Protein AF-A0A3C0N2W9-F1 (afdb_monomer_lite)

Foldseek 3Di:
DPDQPPCNVVVVCVVLVVQLCVLCVVQQVVCVVVVHSLVSQLVVLLSSLCSSCVVVVVVLVPDPDPVSNVVVVVVSVVVSVVSSVCRSVVSVVVVVVVVD

Sequence (100 aa):
VKGVKPGYIDGAIERLLPEVFAALEPMWSEGIQTGDPVGHLSQNRSRTADALLGITDARIEKTSNGIVRGAYNKLRSSAKSDVEEAVPGLAKIIDNYAKG

Structure (mmCIF, N/CA/C/O backbone):
data_AF-A0A3C0N2W9-F1
#
_entry.id   AF-A0A3C0N2W9-F1
#
loop_
_atom_site.group_PDB
_atom_site.id
_atom_site.type_symbol
_atom_site.label_atom_id
_atom_site.label_alt_id
_atom_site.label_comp_id
_atom_site.label_asym_id
_atom_site.label_entity_id
_atom_site.label_seq_id
_atom_site.pdbx_PDB_ins_code
_atom_site.Cartn_x
_atom_site.Cartn_y
_atom_site.Cartn_z
_atom_site.occupancy
_atom_site.B_iso_or_equiv
_atom_site.auth_seq_id
_atom_site.auth_comp_id
_atom_site.auth_asym_id
_atom_site.auth_atom_id
_atom_site.pdbx_PDB_model_num
ATOM 1 N N . VAL A 1 1 ? -6.082 -9.575 -21.054 1.00 51.50 1 VAL A N 1
ATOM 2 C CA . VAL A 1 1 ? -4.729 -9.946 -20.575 1.00 51.50 1 VAL A CA 1
ATOM 3 C C . VAL A 1 1 ? -4.186 -11.134 -21.376 1.00 51.50 1 VAL A C 1
ATOM 5 O O . VAL A 1 1 ? -4.449 -12.276 -21.038 1.00 51.50 1 VAL A O 1
ATOM 8 N N . LYS A 1 2 ? -3.510 -10.896 -22.508 1.00 44.38 2 LYS A N 1
ATOM 9 C CA . LYS A 1 2 ? -2.847 -11.955 -23.299 1.00 44.38 2 LYS A CA 1
ATOM 10 C C . LYS A 1 2 ? -1.335 -11.780 -23.132 1.00 44.38 2 LYS A C 1
ATOM 12 O O . LYS A 1 2 ? -0.854 -10.677 -23.356 1.00 44.38 2 LYS A O 1
ATOM 17 N N . GLY A 1 3 ? -0.613 -12.826 -22.719 1.00 59.88 3 GLY A N 1
ATOM 18 C CA . GLY A 1 3 ? 0.860 -12.821 -22.646 1.00 59.88 3 GLY A CA 1
ATOM 19 C C . GLY A 1 3 ? 1.490 -13.051 -21.266 1.00 59.88 3 GLY A C 1
ATOM 20 O O . GLY A 1 3 ? 2.709 -13.143 -21.178 1.00 59.88 3 GLY A O 1
ATOM 21 N N . VAL A 1 4 ? 0.702 -13.187 -20.195 1.00 63.56 4 VAL A N 1
ATOM 22 C CA . VAL A 1 4 ? 1.222 -13.578 -18.873 1.00 63.56 4 VAL A CA 1
ATOM 23 C C . VAL A 1 4 ? 1.261 -15.104 -18.792 1.00 63.56 4 VAL A C 1
ATOM 25 O O . VAL A 1 4 ? 0.262 -15.757 -19.097 1.00 63.56 4 VAL A O 1
ATOM 28 N N . LYS A 1 5 ? 2.412 -15.685 -18.424 1.00 69.94 5 LYS A N 1
ATOM 29 C CA . LYS A 1 5 ? 2.522 -17.140 -18.234 1.00 69.94 5 LYS A CA 1
ATOM 30 C C . LYS A 1 5 ? 1.534 -17.599 -17.148 1.00 69.94 5 LYS A C 1
ATOM 32 O O . LYS A 1 5 ? 1.426 -16.910 -16.130 1.00 69.94 5 LYS A O 1
ATOM 37 N N . PRO A 1 6 ? 0.863 -18.753 -17.317 1.00 73.31 6 PRO A N 1
ATOM 38 C CA . PRO A 1 6 ? 0.081 -19.358 -16.240 1.00 73.31 6 PRO A CA 1
ATOM 39 C C . PRO A 1 6 ? 0.922 -19.465 -14.957 1.00 73.31 6 PRO A C 1
ATOM 41 O O . PRO A 1 6 ? 2.094 -19.833 -15.029 1.00 73.31 6 PRO A O 1
ATOM 44 N N . GLY A 1 7 ? 0.356 -19.079 -13.810 1.00 76.56 7 GLY A N 1
ATOM 45 C CA . GLY A 1 7 ? 1.031 -19.094 -12.502 1.00 76.56 7 GLY A CA 1
ATOM 46 C C . GLY A 1 7 ? 2.011 -17.942 -12.233 1.00 76.56 7 GLY A C 1
ATOM 47 O O . GLY A 1 7 ? 2.530 -17.822 -11.126 1.00 76.56 7 GLY A O 1
ATOM 48 N N . TYR A 1 8 ? 2.273 -17.058 -13.204 1.00 79.50 8 TYR A N 1
ATOM 49 C CA . TYR A 1 8 ? 3.157 -15.907 -12.973 1.00 79.50 8 TYR A CA 1
ATOM 50 C C . TYR A 1 8 ? 2.557 -14.899 -11.987 1.00 79.50 8 TYR A C 1
ATOM 52 O O . TYR A 1 8 ? 3.285 -14.348 -11.167 1.00 79.50 8 TYR A O 1
ATOM 60 N N . ILE A 1 9 ? 1.244 -14.658 -12.073 1.00 80.38 9 ILE A N 1
ATOM 61 C CA . ILE A 1 9 ? 0.543 -13.729 -11.177 1.00 80.38 9 ILE A CA 1
ATOM 62 C C . ILE A 1 9 ? 0.558 -14.281 -9.752 1.00 80.38 9 ILE A C 1
ATOM 64 O O . ILE A 1 9 ? 0.989 -13.575 -8.849 1.00 80.38 9 ILE A O 1
ATOM 68 N N . ASP A 1 10 ? 0.191 -15.550 -9.575 1.00 83.12 10 ASP A N 1
ATOM 69 C CA . ASP A 1 10 ? 0.160 -16.207 -8.263 1.00 83.12 10 ASP A CA 1
ATOM 70 C C . ASP A 1 10 ? 1.544 -16.174 -7.603 1.00 83.12 10 ASP A C 1
ATOM 72 O O . ASP A 1 10 ? 1.697 -15.668 -6.494 1.00 83.12 10 ASP A O 1
ATOM 76 N N . GLY A 1 11 ? 2.591 -16.564 -8.339 1.00 85.69 11 GLY A N 1
ATOM 77 C CA . GLY A 1 11 ? 3.961 -16.505 -7.831 1.00 85.69 11 GLY A CA 1
ATOM 78 C C . GLY A 1 11 ? 4.480 -15.081 -7.589 1.00 85.69 11 GLY A C 1
ATOM 79 O O . GLY A 1 11 ? 5.396 -14.887 -6.791 1.00 85.69 11 GLY A O 1
ATOM 80 N N . ALA A 1 12 ? 3.940 -14.064 -8.266 1.00 85.31 12 ALA A N 1
ATOM 81 C CA . ALA A 1 12 ? 4.258 -12.669 -7.967 1.00 85.31 12 ALA A CA 1
ATOM 82 C C . ALA A 1 12 ? 3.564 -12.204 -6.679 1.00 85.31 12 ALA A C 1
ATOM 84 O O . ALA A 1 12 ? 4.205 -11.553 -5.857 1.00 85.31 12 ALA A O 1
ATOM 85 N N . ILE A 1 13 ? 2.295 -12.575 -6.485 1.00 85.56 13 ILE A N 1
ATOM 86 C CA . ILE A 1 13 ? 1.531 -12.285 -5.267 1.00 85.56 13 ILE A CA 1
ATOM 87 C C . ILE A 1 13 ? 2.216 -12.926 -4.058 1.00 85.56 13 ILE A C 1
ATOM 89 O O . ILE A 1 13 ? 2.517 -12.221 -3.101 1.00 85.56 13 ILE A O 1
ATOM 93 N N . GLU A 1 14 ? 2.556 -14.215 -4.123 1.00 87.56 14 GLU A N 1
ATOM 94 C CA . GLU A 1 14 ? 3.243 -14.932 -3.037 1.00 87.56 14 GLU A CA 1
ATOM 95 C C . GLU A 1 14 ? 4.553 -14.258 -2.610 1.00 87.56 14 GLU A C 1
ATOM 97 O O . GLU A 1 14 ? 4.867 -14.192 -1.424 1.00 87.56 14 GLU A O 1
ATOM 102 N N . ARG A 1 15 ? 5.313 -13.714 -3.567 1.00 88.00 15 ARG A N 1
ATOM 103 C CA . ARG A 1 15 ? 6.573 -13.012 -3.280 1.00 88.00 15 ARG A CA 1
ATOM 104 C C . ARG A 1 15 ? 6.363 -11.631 -2.674 1.00 88.00 15 ARG A C 1
ATOM 106 O O . ARG A 1 15 ? 7.200 -11.197 -1.894 1.00 88.00 15 ARG A O 1
ATOM 113 N N . LEU A 1 16 ? 5.301 -10.932 -3.069 1.00 89.6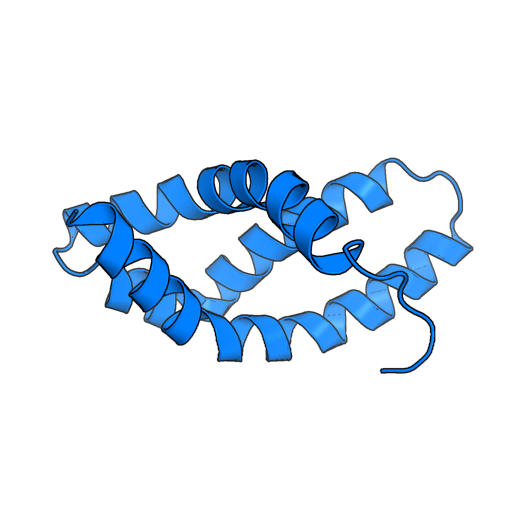2 16 LEU A N 1
ATOM 114 C CA . LEU A 1 16 ? 5.022 -9.570 -2.613 1.00 89.62 16 LEU A CA 1
ATOM 115 C C . LEU A 1 16 ? 4.275 -9.543 -1.279 1.00 89.62 16 LEU A C 1
ATOM 117 O O . LEU A 1 16 ? 4.449 -8.597 -0.519 1.00 89.62 16 LEU A O 1
ATOM 121 N N . LEU A 1 17 ? 3.472 -10.566 -0.980 1.00 90.38 17 LEU A N 1
ATOM 122 C CA . LEU A 1 17 ? 2.634 -10.630 0.219 1.00 90.38 17 LEU A CA 1
ATOM 123 C C . LEU A 1 17 ? 3.392 -10.346 1.531 1.00 90.38 17 LEU A C 1
ATOM 125 O O . LEU A 1 17 ? 2.904 -9.524 2.304 1.00 90.38 17 LEU A O 1
ATOM 129 N N . PRO A 1 18 ? 4.581 -10.929 1.796 1.00 92.56 18 PRO A N 1
ATOM 130 C CA . PRO A 1 18 ? 5.333 -10.618 3.012 1.00 92.56 18 PRO A CA 1
ATOM 131 C C . PRO A 1 18 ? 5.722 -9.137 3.120 1.00 92.56 18 PRO A C 1
ATOM 133 O O . PRO A 1 18 ? 5.599 -8.541 4.187 1.00 92.56 18 PRO A O 1
ATOM 136 N N . GLU A 1 19 ? 6.156 -8.528 2.013 1.00 93.88 19 GLU A N 1
ATOM 137 C CA . GLU A 1 19 ? 6.523 -7.106 1.964 1.00 93.88 19 GLU A CA 1
ATOM 138 C C . GLU A 1 19 ? 5.284 -6.210 2.115 1.00 93.88 19 GLU A C 1
ATOM 140 O O . GLU A 1 19 ? 5.342 -5.192 2.801 1.00 93.88 19 GLU A O 1
ATOM 145 N N . VAL A 1 20 ? 4.148 -6.618 1.539 1.00 92.94 20 VAL A N 1
ATOM 146 C CA . VAL A 1 20 ? 2.851 -5.944 1.695 1.00 92.94 20 VAL A CA 1
ATOM 147 C C . VAL A 1 20 ? 2.429 -5.922 3.159 1.00 92.94 20 VAL A C 1
ATOM 149 O O . VAL A 1 20 ? 2.111 -4.855 3.679 1.00 92.94 20 VAL A O 1
ATOM 152 N N . PHE A 1 21 ? 2.464 -7.062 3.850 1.00 93.50 21 PHE A N 1
ATOM 153 C CA . PHE A 1 21 ? 2.099 -7.105 5.265 1.00 93.50 21 PHE A CA 1
ATOM 154 C C . PHE A 1 21 ? 3.049 -6.281 6.130 1.00 93.50 21 PHE A C 1
ATOM 156 O O . PHE A 1 21 ? 2.580 -5.519 6.970 1.00 93.50 21 PHE A O 1
ATOM 163 N N . ALA A 1 22 ? 4.359 -6.359 5.886 1.00 94.81 22 ALA A N 1
ATOM 164 C CA . ALA A 1 22 ? 5.335 -5.548 6.607 1.00 94.81 22 ALA A CA 1
ATOM 165 C C . ALA A 1 22 ? 5.104 -4.037 6.409 1.00 94.81 22 ALA A C 1
ATOM 167 O O . ALA A 1 22 ? 5.226 -3.267 7.358 1.00 94.81 22 ALA A O 1
ATOM 168 N N . ALA A 1 23 ? 4.738 -3.608 5.198 1.00 95.56 23 ALA A N 1
ATOM 169 C CA . ALA A 1 23 ? 4.444 -2.205 4.908 1.00 95.56 23 ALA A CA 1
ATOM 170 C C . ALA A 1 23 ? 3.140 -1.718 5.566 1.00 95.56 23 ALA A C 1
ATOM 172 O O . ALA A 1 23 ? 3.035 -0.549 5.938 1.00 95.56 23 ALA A O 1
ATOM 173 N N . LEU A 1 24 ? 2.144 -2.599 5.700 1.00 95.81 24 LEU A N 1
ATOM 174 C CA . LEU A 1 24 ? 0.839 -2.266 6.274 1.00 95.81 24 LEU A CA 1
ATOM 175 C C . LEU A 1 24 ? 0.783 -2.379 7.799 1.00 95.81 24 LEU A C 1
ATOM 177 O O . LEU A 1 24 ? -0.056 -1.711 8.402 1.00 95.81 24 LEU A O 1
ATOM 181 N N . GLU A 1 25 ? 1.649 -3.186 8.415 1.00 94.69 25 GLU A N 1
ATOM 182 C CA . GLU A 1 25 ? 1.631 -3.485 9.853 1.00 94.69 25 GLU A CA 1
ATOM 183 C C . GLU A 1 25 ? 1.537 -2.230 10.738 1.00 94.69 25 GLU A C 1
ATOM 185 O O . GLU A 1 25 ? 0.624 -2.191 11.564 1.00 94.69 25 GLU A O 1
ATOM 190 N N . PRO A 1 26 ? 2.322 -1.152 10.527 1.00 96.00 26 PRO A N 1
ATOM 191 C CA . PRO A 1 26 ? 2.228 0.029 11.384 1.00 96.00 26 PRO A CA 1
ATOM 192 C C . PRO A 1 26 ? 0.844 0.685 11.334 1.00 96.00 26 PRO A C 1
ATOM 194 O O . PRO A 1 26 ? 0.279 1.051 12.362 1.00 96.00 26 PRO A O 1
ATOM 197 N N . MET A 1 27 ? 0.262 0.798 10.136 1.00 96.44 27 MET A N 1
ATOM 198 C CA . MET A 1 27 ? -1.067 1.387 9.958 1.00 96.44 27 MET A CA 1
ATOM 199 C C . MET A 1 27 ? -2.167 0.463 10.483 1.00 96.44 27 MET A C 1
ATOM 201 O O . MET A 1 27 ? -3.159 0.931 11.034 1.00 96.44 27 MET A O 1
ATOM 205 N N . TRP A 1 28 ? -2.002 -0.849 10.325 1.00 95.56 28 TRP A N 1
ATOM 206 C CA . TRP A 1 28 ? -2.924 -1.824 10.890 1.00 95.56 28 TRP A CA 1
ATOM 207 C C . TRP A 1 28 ? -2.935 -1.741 12.419 1.00 95.56 28 TRP A C 1
ATOM 209 O O . TRP A 1 28 ? -4.002 -1.648 13.018 1.00 95.56 28 TRP A O 1
ATOM 219 N N . SER A 1 29 ? -1.758 -1.672 13.042 1.00 95.62 29 SER A N 1
ATOM 220 C CA . SER A 1 29 ? -1.584 -1.531 14.489 1.00 95.62 29 SER A CA 1
ATOM 221 C C . SER A 1 29 ? -2.170 -0.223 15.036 1.00 95.62 29 SER A C 1
ATOM 223 O O . SER A 1 29 ? -2.864 -0.250 16.053 1.00 95.62 29 SER A O 1
ATOM 225 N N . GLU A 1 30 ? -1.985 0.910 14.347 1.00 96.12 30 GLU A N 1
ATOM 226 C CA . GLU A 1 30 ? -2.683 2.174 14.662 1.00 96.12 30 GLU A CA 1
ATOM 227 C C . GLU A 1 30 ? -4.215 1.995 14.636 1.00 96.12 30 GLU A C 1
ATOM 229 O O . GLU A 1 30 ? -4.942 2.452 15.521 1.00 96.12 30 GLU A O 1
ATOM 234 N N . GLY A 1 31 ? -4.716 1.283 13.631 1.00 95.06 31 GLY A N 1
ATOM 235 C CA . GLY A 1 31 ? -6.132 0.989 13.479 1.00 95.06 31 GLY A CA 1
ATOM 236 C C . GLY A 1 31 ? -6.695 0.052 14.556 1.00 95.06 31 GLY A C 1
ATOM 237 O O . GLY A 1 31 ? -7.806 0.253 15.040 1.00 95.06 31 GLY A O 1
ATOM 238 N N . ILE A 1 32 ? -5.910 -0.926 15.012 1.00 94.88 32 ILE A N 1
ATOM 239 C CA . ILE A 1 32 ? -6.264 -1.775 16.159 1.00 94.88 32 ILE A CA 1
ATOM 240 C C . ILE A 1 32 ? -6.367 -0.945 17.443 1.00 94.88 32 ILE A C 1
ATOM 242 O O . ILE A 1 32 ? -7.316 -1.122 18.204 1.00 94.88 32 ILE A O 1
ATOM 246 N N . GLN A 1 33 ? -5.441 -0.008 17.675 1.00 95.00 33 GLN A N 1
ATOM 247 C CA . GLN A 1 33 ? -5.465 0.871 18.855 1.00 95.00 33 GLN A CA 1
ATOM 248 C C . GLN A 1 33 ? -6.704 1.775 18.894 1.00 95.00 33 GLN A C 1
ATOM 250 O O . GLN A 1 33 ? -7.194 2.106 19.972 1.00 95.00 33 GLN A O 1
ATOM 255 N N . THR A 1 34 ? -7.217 2.162 17.726 1.00 91.88 34 THR A N 1
ATOM 256 C CA . THR A 1 34 ? -8.443 2.965 17.587 1.00 91.88 34 THR A CA 1
ATOM 257 C C . THR A 1 34 ? -9.719 2.118 17.511 1.00 91.88 34 THR A C 1
ATOM 259 O O . THR A 1 34 ? -10.818 2.665 17.573 1.00 91.88 34 THR A O 1
ATOM 262 N N . GLY A 1 35 ? -9.589 0.790 17.436 1.00 94.19 35 GLY A N 1
ATOM 263 C CA . GLY A 1 35 ? -10.697 -0.166 17.412 1.00 94.19 35 GLY A CA 1
ATOM 264 C C . GLY A 1 35 ? -11.319 -0.414 16.033 1.00 94.19 35 GLY A C 1
ATOM 265 O O . GLY A 1 35 ? -12.276 -1.181 15.945 1.00 94.19 35 GLY A O 1
ATOM 266 N N . ASP A 1 36 ? -10.790 0.188 14.965 1.00 95.38 36 ASP A N 1
ATOM 267 C CA . ASP A 1 36 ? -11.276 0.002 13.592 1.00 95.38 36 ASP A CA 1
ATOM 268 C C . ASP A 1 36 ? -10.113 -0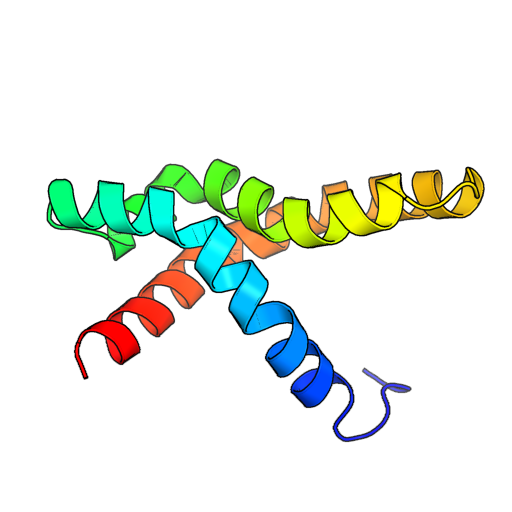.048 12.580 1.00 95.38 36 ASP A C 1
ATOM 270 O O . ASP A 1 36 ? -9.845 0.925 11.866 1.00 95.38 36 ASP A O 1
ATOM 274 N N . PRO A 1 37 ? -9.397 -1.183 12.478 1.00 94.94 37 PRO A N 1
ATOM 275 C CA . PRO A 1 37 ? -8.273 -1.320 11.552 1.00 94.94 37 PRO A CA 1
ATOM 276 C C . PRO A 1 37 ? -8.668 -1.208 10.076 1.00 94.94 37 PRO A C 1
ATOM 278 O O . PRO A 1 37 ? -7.918 -0.654 9.267 1.00 94.94 37 PRO A O 1
ATOM 281 N N . VAL A 1 38 ? -9.869 -1.669 9.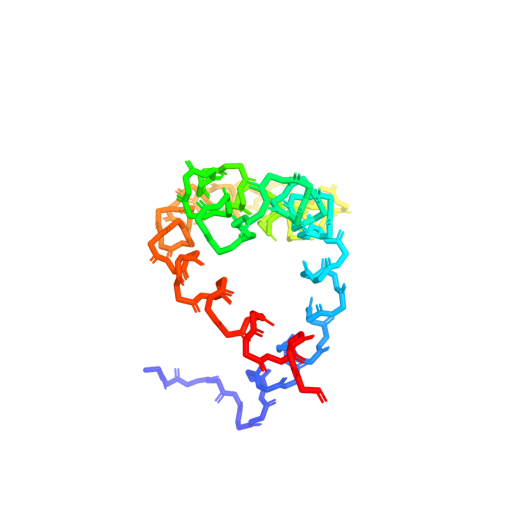721 1.00 96.31 38 VAL A N 1
ATOM 282 C CA . VAL A 1 38 ? -10.386 -1.594 8.350 1.00 96.31 38 VAL A CA 1
ATOM 283 C C . VAL A 1 38 ? -10.696 -0.150 7.967 1.00 96.31 38 VAL A C 1
ATOM 285 O O . VAL A 1 38 ? -10.293 0.312 6.890 1.00 96.31 38 VAL A O 1
ATOM 288 N N . GLY A 1 39 ? -11.397 0.571 8.844 1.00 96.62 39 GLY A N 1
ATOM 289 C CA . GLY A 1 39 ? -11.682 1.987 8.670 1.00 96.62 39 GLY A CA 1
ATOM 290 C C . GLY A 1 39 ? -10.409 2.819 8.648 1.00 96.62 39 GLY A C 1
ATOM 291 O O . GLY A 1 39 ? -10.280 3.673 7.773 1.00 96.62 39 GLY A O 1
ATOM 292 N N . HIS A 1 40 ? -9.430 2.519 9.506 1.00 97.06 40 HIS A N 1
ATOM 293 C CA . HIS A 1 40 ? -8.167 3.256 9.555 1.00 97.06 40 HIS A CA 1
ATOM 294 C C . HIS A 1 40 ? -7.385 3.163 8.243 1.00 97.06 40 HIS A C 1
ATOM 296 O O . HIS A 1 40 ? -6.988 4.196 7.701 1.00 97.06 40 HIS A O 1
ATOM 302 N N . LEU A 1 41 ? -7.220 1.964 7.668 1.00 96.31 41 LEU A N 1
ATOM 303 C CA .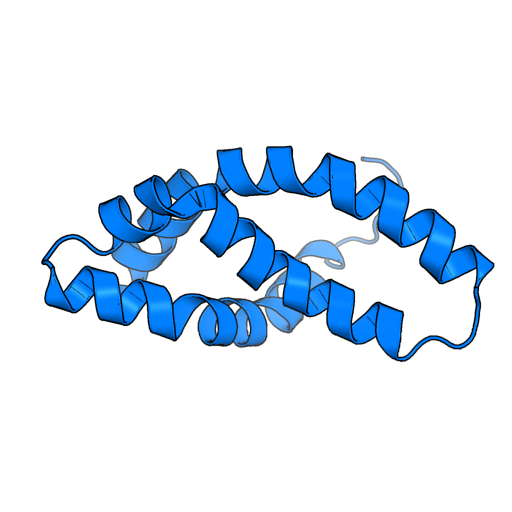 LEU A 1 41 ? -6.585 1.827 6.349 1.00 96.31 41 LEU A CA 1
ATOM 304 C C . LEU A 1 41 ? -7.377 2.558 5.256 1.00 96.31 41 LEU A C 1
ATOM 306 O O . LEU A 1 41 ? -6.798 3.256 4.428 1.00 96.31 41 LEU A O 1
ATOM 310 N N . SER A 1 42 ? -8.706 2.451 5.275 1.00 95.56 42 SER A N 1
ATOM 311 C CA . SER A 1 42 ? -9.571 3.071 4.261 1.00 95.56 42 SER A CA 1
ATOM 312 C C . SER A 1 42 ? -9.551 4.605 4.319 1.00 95.56 42 SER A C 1
ATOM 314 O O . SER A 1 42 ? -9.511 5.275 3.284 1.00 95.56 42 SER A O 1
ATOM 316 N N . GLN A 1 43 ? -9.552 5.178 5.524 1.00 96.88 43 GLN A N 1
ATOM 317 C CA . GLN A 1 43 ? -9.454 6.622 5.752 1.00 96.88 43 GLN A CA 1
ATOM 318 C C . GLN A 1 43 ? -8.075 7.156 5.353 1.00 96.88 43 GLN A C 1
ATOM 320 O O . GLN A 1 43 ? -7.968 8.253 4.809 1.00 96.88 43 GLN A O 1
ATOM 325 N N . ASN A 1 44 ? -7.032 6.347 5.541 1.00 97.00 44 ASN A N 1
ATOM 326 C CA . ASN A 1 44 ? -5.655 6.679 5.195 1.00 97.00 44 ASN A CA 1
ATOM 327 C C . ASN A 1 44 ? -5.224 6.122 3.825 1.00 97.00 44 ASN A C 1
ATOM 329 O O . ASN A 1 44 ? -4.027 5.947 3.592 1.00 97.00 44 ASN A O 1
ATOM 333 N N . ARG A 1 45 ? -6.164 5.892 2.891 1.00 96.19 45 ARG A N 1
ATOM 334 C CA . ARG A 1 45 ? -5.910 5.202 1.608 1.00 96.19 45 ARG A CA 1
ATOM 335 C C . ARG A 1 45 ? -4.712 5.724 0.811 1.00 96.19 45 ARG A C 1
ATOM 337 O O . ARG A 1 45 ? -3.979 4.912 0.263 1.00 96.19 45 ARG A O 1
ATOM 344 N N . SER A 1 46 ? -4.458 7.038 0.791 1.00 96.00 46 SER A N 1
ATOM 345 C CA . SER A 1 46 ? -3.275 7.593 0.109 1.00 96.00 46 SER A CA 1
ATOM 346 C C . SER A 1 46 ? -1.980 7.135 0.778 1.00 96.00 46 SER A C 1
ATOM 348 O O . SER A 1 46 ? -1.059 6.707 0.089 1.00 96.00 46 SER A O 1
ATOM 350 N N . ARG A 1 47 ? -1.900 7.193 2.116 1.00 96.75 47 ARG A N 1
ATOM 351 C CA . ARG A 1 47 ? -0.735 6.711 2.878 1.00 96.75 47 ARG A CA 1
ATOM 352 C C . ARG A 1 47 ? -0.570 5.203 2.701 1.00 96.75 47 ARG A C 1
ATOM 354 O O . ARG A 1 47 ? 0.548 4.735 2.514 1.00 96.75 47 ARG A O 1
ATOM 361 N N . THR A 1 48 ? -1.673 4.458 2.699 1.00 96.56 48 THR A N 1
ATOM 362 C CA . THR A 1 48 ? -1.670 3.016 2.432 1.00 96.56 48 THR A CA 1
ATOM 363 C C . THR A 1 48 ? -1.146 2.707 1.030 1.00 96.56 48 THR A C 1
ATOM 365 O O . THR A 1 48 ? -0.271 1.859 0.879 1.00 96.56 48 THR A O 1
ATOM 368 N N . ALA A 1 49 ? -1.621 3.416 0.004 1.00 96.06 49 ALA A N 1
ATOM 369 C CA . ALA A 1 49 ? -1.167 3.235 -1.371 1.00 96.06 49 ALA A CA 1
ATOM 370 C C . ALA A 1 49 ? 0.321 3.570 -1.531 1.00 96.06 49 ALA A C 1
ATOM 372 O O . ALA A 1 49 ? 1.047 2.830 -2.194 1.00 96.06 49 ALA A O 1
ATOM 373 N N . ASP A 1 50 ? 0.793 4.641 -0.890 1.00 95.38 50 ASP A N 1
ATOM 374 C CA . ASP A 1 50 ? 2.211 5.001 -0.900 1.00 95.38 50 ASP A CA 1
ATOM 375 C C . ASP A 1 50 ? 3.080 3.952 -0.193 1.00 95.38 50 ASP A C 1
ATOM 377 O O . ASP A 1 50 ? 4.143 3.616 -0.708 1.00 95.38 50 ASP A O 1
ATOM 381 N N . ALA A 1 51 ? 2.618 3.373 0.921 1.00 95.75 51 ALA A N 1
ATOM 382 C CA . ALA A 1 51 ? 3.322 2.284 1.599 1.00 95.75 51 ALA A CA 1
ATOM 383 C C . ALA A 1 51 ? 3.439 1.030 0.712 1.00 95.75 51 ALA A C 1
ATOM 385 O O . ALA A 1 51 ? 4.523 0.462 0.580 1.00 95.75 51 ALA A O 1
ATOM 386 N N . LEU A 1 52 ? 2.346 0.630 0.053 1.00 94.31 52 LEU A N 1
ATOM 387 C CA . LEU A 1 52 ? 2.322 -0.537 -0.837 1.00 94.31 52 LEU A CA 1
ATOM 388 C C . LEU A 1 52 ? 3.212 -0.347 -2.062 1.00 94.31 52 LEU A C 1
ATOM 390 O O . LEU A 1 52 ? 3.981 -1.230 -2.436 1.00 94.31 52 LEU A O 1
ATOM 394 N N . LEU A 1 53 ? 3.117 0.811 -2.701 1.00 93.88 53 LEU A N 1
ATOM 395 C CA . LEU A 1 53 ? 3.888 1.083 -3.902 1.00 93.88 53 LEU A CA 1
ATOM 396 C C . LEU A 1 53 ? 5.356 1.423 -3.586 1.00 93.88 53 LEU A C 1
ATOM 398 O O . LEU A 1 53 ? 6.227 1.213 -4.433 1.00 93.88 53 LEU A O 1
ATOM 402 N N . GLY A 1 54 ? 5.653 1.828 -2.347 1.00 93.62 54 GLY A N 1
ATOM 403 C CA . GLY A 1 54 ? 7.009 1.966 -1.815 1.00 93.62 54 GLY A CA 1
ATOM 404 C C . GLY A 1 54 ? 7.845 0.684 -1.939 1.00 93.62 54 GLY A C 1
ATOM 405 O O . GLY A 1 54 ? 9.054 0.745 -2.164 1.00 93.62 54 GLY A O 1
ATOM 406 N N . ILE A 1 55 ? 7.194 -0.485 -1.894 1.00 91.81 55 ILE A N 1
ATOM 407 C CA . ILE A 1 55 ? 7.822 -1.803 -2.093 1.00 91.81 55 ILE A CA 1
ATOM 408 C C . ILE A 1 55 ? 8.466 -1.895 -3.483 1.00 91.81 55 ILE A C 1
ATOM 410 O O . ILE A 1 55 ? 9.600 -2.360 -3.642 1.00 91.81 55 ILE A O 1
ATOM 414 N N . THR A 1 56 ? 7.751 -1.444 -4.515 1.00 88.81 56 THR A N 1
ATOM 415 C CA . THR A 1 56 ? 8.267 -1.418 -5.886 1.00 88.81 56 THR A CA 1
ATOM 416 C C . THR A 1 56 ? 9.185 -0.224 -6.131 1.00 88.81 56 THR A C 1
ATOM 418 O O . THR A 1 56 ? 10.170 -0.375 -6.860 1.00 88.81 56 THR A O 1
ATOM 421 N N . ASP A 1 57 ? 8.941 0.913 -5.471 1.00 90.56 57 ASP A N 1
ATOM 422 C CA . ASP A 1 57 ? 9.791 2.107 -5.557 1.00 90.56 57 ASP A CA 1
ATOM 423 C C . ASP A 1 57 ? 11.236 1.763 -5.134 1.00 90.56 57 ASP A C 1
ATOM 425 O O . ASP A 1 57 ? 12.178 1.985 -5.900 1.00 90.56 57 ASP A O 1
ATOM 429 N N . ALA A 1 58 ? 11.409 1.064 -4.005 1.00 89.56 58 ALA A N 1
ATOM 430 C CA . ALA A 1 58 ? 12.715 0.635 -3.490 1.00 89.56 58 ALA A CA 1
ATOM 431 C C . ALA A 1 58 ? 13.505 -0.280 -4.452 1.00 89.56 58 ALA A C 1
ATOM 433 O O . ALA A 1 58 ? 14.739 -0.349 -4.411 1.00 89.56 58 ALA A O 1
ATOM 434 N N . ARG A 1 59 ? 12.817 -1.010 -5.339 1.00 87.62 59 ARG A N 1
ATOM 435 C CA . ARG A 1 59 ? 13.452 -1.862 -6.362 1.00 87.62 59 ARG A CA 1
ATOM 436 C C . ARG A 1 59 ? 13.961 -1.029 -7.536 1.00 87.62 59 ARG A C 1
ATOM 438 O O . ARG A 1 59 ? 15.031 -1.306 -8.078 1.00 87.62 59 ARG A O 1
ATOM 445 N N . ILE A 1 60 ? 13.212 0.001 -7.914 1.00 89.94 60 ILE A N 1
ATOM 446 C CA . ILE A 1 60 ? 13.561 0.901 -9.016 1.00 89.94 60 ILE A CA 1
ATOM 447 C C . ILE A 1 60 ? 14.673 1.870 -8.612 1.00 89.94 60 ILE A C 1
ATOM 449 O O . ILE A 1 60 ? 15.535 2.180 -9.435 1.00 89.94 60 ILE A O 1
ATOM 453 N N . GLU A 1 61 ? 14.731 2.286 -7.349 1.00 88.06 61 GLU A N 1
ATOM 454 C CA . GLU A 1 61 ? 15.838 3.101 -6.832 1.00 88.06 61 GLU A CA 1
ATOM 455 C C . GLU A 1 61 ? 17.199 2.409 -6.986 1.00 88.06 61 GLU A C 1
ATOM 457 O O . GLU A 1 61 ? 18.185 3.052 -7.347 1.00 88.06 61 GLU A O 1
ATOM 462 N N . LYS A 1 62 ? 17.241 1.081 -6.828 1.00 88.50 62 LYS A N 1
ATOM 463 C CA . LYS A 1 62 ? 18.453 0.263 -7.014 1.00 88.50 62 LYS A CA 1
ATOM 464 C C . LYS A 1 62 ? 18.880 0.115 -8.480 1.00 88.50 62 LYS A C 1
ATOM 466 O O . LYS A 1 62 ? 19.970 -0.382 -8.755 1.00 88.50 62 LYS A O 1
ATOM 471 N N . THR A 1 63 ? 18.047 0.527 -9.435 1.00 87.50 63 THR A N 1
ATOM 472 C CA . THR A 1 63 ? 18.352 0.444 -10.868 1.00 87.50 63 THR A CA 1
ATOM 473 C C . THR A 1 63 ? 19.162 1.657 -11.315 1.00 87.50 63 THR A C 1
ATOM 475 O O . THR A 1 63 ? 18.727 2.789 -11.134 1.00 87.50 63 THR A O 1
ATOM 478 N N . SER A 1 64 ? 20.306 1.450 -11.972 1.00 88.94 64 SER A N 1
ATOM 479 C CA . SER A 1 64 ? 21.135 2.528 -12.544 1.00 88.94 64 SER A CA 1
ATOM 480 C C . SER A 1 64 ? 20.628 3.055 -13.898 1.00 88.94 64 SER A C 1
ATOM 482 O O . SER A 1 64 ? 21.077 4.100 -14.367 1.00 88.94 64 SER A O 1
ATOM 484 N N . ASN A 1 65 ? 19.666 2.373 -14.526 1.00 93.00 65 ASN A N 1
ATOM 485 C CA . ASN A 1 65 ? 19.096 2.754 -15.817 1.00 93.00 65 ASN A CA 1
ATOM 486 C C . ASN A 1 65 ? 18.035 3.866 -15.676 1.00 93.00 65 ASN A C 1
ATOM 488 O O . ASN A 1 65 ? 16.894 3.624 -15.273 1.00 93.00 65 ASN A O 1
ATOM 492 N N . GLY A 1 66 ? 18.404 5.090 -16.068 1.00 89.75 66 GLY A N 1
ATOM 493 C CA . GLY A 1 66 ? 17.532 6.267 -15.997 1.00 89.75 66 GLY A CA 1
ATOM 494 C C . GLY A 1 66 ? 16.270 6.192 -16.866 1.00 89.75 66 GLY A C 1
ATOM 495 O O . GLY A 1 66 ? 15.242 6.745 -16.480 1.00 89.75 66 GLY A O 1
ATOM 496 N N . ILE A 1 67 ? 16.303 5.468 -17.992 1.00 91.69 67 ILE A N 1
ATOM 497 C CA . ILE A 1 67 ? 15.128 5.282 -18.862 1.00 91.69 67 ILE A CA 1
ATOM 498 C C . ILE A 1 67 ? 14.091 4.407 -18.155 1.00 91.69 67 ILE A C 1
ATOM 500 O O . ILE A 1 67 ? 12.912 4.756 -18.113 1.00 91.69 67 ILE A O 1
ATOM 504 N N . VAL A 1 68 ? 14.539 3.305 -17.545 1.00 89.69 68 VAL A N 1
ATOM 505 C CA . VAL A 1 68 ? 13.673 2.397 -16.774 1.00 89.69 68 VAL A CA 1
ATOM 506 C C . VAL A 1 68 ? 13.040 3.135 -15.598 1.00 89.69 68 VAL A C 1
ATOM 508 O O . VAL A 1 68 ? 11.829 3.050 -15.404 1.00 89.69 68 VAL A O 1
ATOM 511 N N . ARG A 1 69 ? 13.828 3.932 -14.868 1.00 91.12 69 ARG A N 1
ATOM 512 C CA . ARG A 1 69 ? 13.324 4.761 -13.765 1.00 91.12 69 ARG A CA 1
ATOM 513 C C . ARG A 1 69 ? 12.275 5.774 -14.235 1.00 91.12 69 ARG A C 1
ATOM 515 O O . ARG A 1 69 ? 11.216 5.890 -13.627 1.00 91.1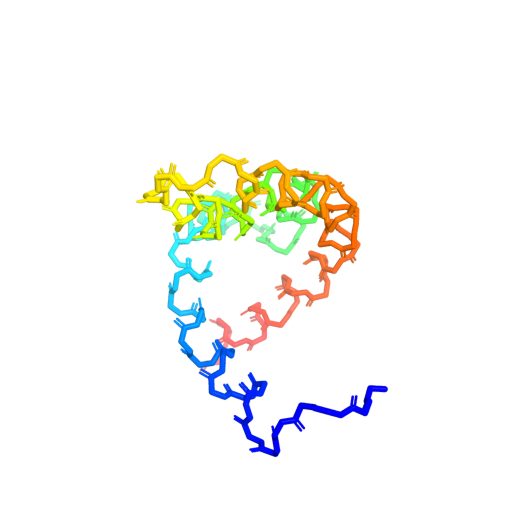2 69 ARG A O 1
ATOM 522 N N . GLY A 1 70 ? 12.539 6.486 -15.332 1.00 89.00 70 GLY A N 1
ATOM 523 C CA . GLY A 1 70 ? 11.611 7.480 -15.878 1.00 89.00 70 GLY A CA 1
ATOM 524 C C . GLY A 1 70 ? 10.294 6.873 -16.370 1.00 89.00 70 GLY A C 1
ATOM 525 O O . GLY A 1 70 ? 9.227 7.436 -16.122 1.00 89.00 70 GLY A O 1
ATOM 526 N N . ALA A 1 71 ? 10.354 5.715 -17.033 1.00 90.69 71 ALA A N 1
ATOM 527 C CA . ALA A 1 71 ? 9.166 4.977 -17.456 1.00 90.69 71 ALA A CA 1
ATOM 528 C C . ALA A 1 71 ? 8.350 4.482 -16.251 1.00 90.69 71 ALA A C 1
ATOM 530 O O . ALA A 1 71 ? 7.132 4.663 -16.224 1.00 90.69 71 ALA A O 1
ATOM 531 N N . TYR A 1 72 ? 9.020 3.932 -15.233 1.00 90.69 72 TYR A N 1
ATOM 532 C CA . TYR A 1 72 ? 8.378 3.495 -13.996 1.00 90.69 72 TYR A CA 1
ATOM 533 C C . TYR A 1 72 ? 7.659 4.641 -13.279 1.00 90.69 72 TYR A C 1
ATOM 535 O O . TYR A 1 72 ? 6.482 4.501 -12.977 1.00 90.69 72 TYR A O 1
ATOM 543 N N . ASN A 1 73 ? 8.309 5.792 -13.073 1.00 88.69 73 ASN A N 1
ATOM 544 C CA . ASN A 1 73 ? 7.714 6.916 -12.337 1.00 88.69 73 ASN A CA 1
ATOM 545 C C . ASN A 1 73 ? 6.394 7.402 -12.959 1.00 88.69 73 ASN A C 1
ATOM 547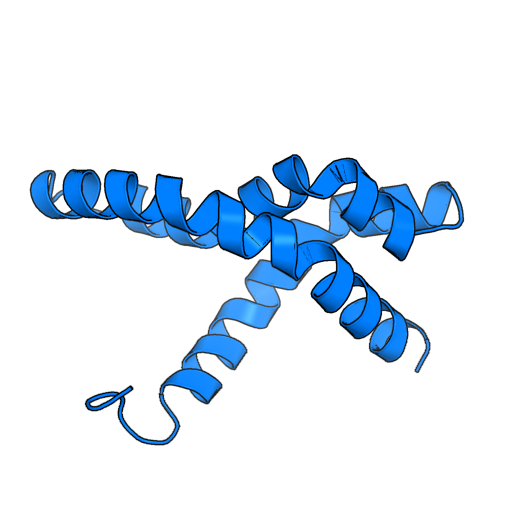 O O . ASN A 1 73 ? 5.457 7.753 -12.243 1.00 88.69 73 ASN A O 1
ATOM 551 N N . LYS A 1 74 ? 6.291 7.380 -14.295 1.00 88.56 74 LYS A N 1
ATOM 552 C CA . LYS A 1 74 ? 5.046 7.717 -15.000 1.00 88.56 74 LYS A CA 1
ATOM 553 C C . LYS A 1 74 ? 3.936 6.701 -14.715 1.00 88.56 74 LYS A C 1
ATOM 555 O O . LYS A 1 74 ? 2.827 7.104 -14.381 1.00 88.56 74 LYS A O 1
ATOM 560 N N . LEU A 1 75 ? 4.242 5.404 -14.802 1.00 89.62 75 LEU A N 1
ATOM 561 C CA . LEU A 1 75 ? 3.290 4.319 -14.512 1.00 89.62 75 LEU A CA 1
ATOM 562 C C . LEU A 1 75 ? 2.888 4.276 -13.030 1.00 89.62 75 LEU A C 1
ATOM 564 O O . LEU A 1 75 ? 1.736 4.026 -12.689 1.00 89.62 75 LEU A O 1
ATOM 568 N N . ARG A 1 76 ? 3.837 4.553 -12.138 1.00 89.69 76 ARG A N 1
ATOM 569 C CA . ARG A 1 76 ? 3.656 4.604 -10.687 1.00 89.69 76 ARG A CA 1
ATOM 570 C C . ARG A 1 76 ? 2.658 5.681 -10.270 1.00 89.69 76 ARG A C 1
ATOM 572 O O . ARG A 1 76 ? 1.863 5.453 -9.359 1.00 89.69 76 ARG A O 1
ATOM 579 N N . SER A 1 77 ? 2.684 6.836 -10.937 1.00 87.06 77 SER A N 1
ATOM 580 C CA . SER A 1 77 ? 1.732 7.913 -10.665 1.00 87.06 77 SER A CA 1
ATOM 581 C C . SER A 1 77 ? 0.303 7.525 -11.040 1.00 87.06 77 SER A C 1
ATOM 583 O O . SER A 1 77 ? -0.610 7.867 -10.296 1.00 87.06 77 SER A O 1
ATOM 585 N N . SER A 1 78 ? 0.094 6.820 -12.157 1.00 88.75 78 SER A N 1
ATOM 586 C CA . SER A 1 78 ? -1.247 6.356 -12.535 1.00 88.75 78 SER A CA 1
ATOM 587 C C . SER A 1 78 ? -1.727 5.214 -11.638 1.00 88.75 78 SER A C 1
ATOM 589 O O . SER A 1 78 ? -2.873 5.223 -11.208 1.00 88.75 78 SER A O 1
ATOM 591 N N . ALA A 1 79 ? -0.833 4.289 -11.275 1.00 91.06 79 ALA A N 1
ATOM 592 C CA . ALA A 1 79 ? -1.165 3.140 -10.432 1.00 91.06 79 ALA A CA 1
ATOM 593 C C . ALA A 1 79 ? -1.592 3.524 -9.005 1.00 91.06 79 ALA A C 1
ATOM 595 O O . ALA A 1 79 ? -2.281 2.752 -8.346 1.00 91.06 79 ALA A O 1
ATOM 596 N N . LYS A 1 80 ? -1.195 4.707 -8.511 1.00 93.94 80 LYS A N 1
ATOM 597 C CA . LYS A 1 80 ? -1.581 5.167 -7.171 1.00 93.94 80 LYS A CA 1
ATOM 598 C C . LYS A 1 80 ? -3.100 5.245 -7.004 1.00 93.94 80 LYS A C 1
ATOM 600 O O . LYS A 1 80 ? -3.600 4.746 -6.004 1.00 93.94 80 LYS A O 1
ATOM 605 N N . SER A 1 81 ? -3.810 5.814 -7.981 1.00 93.88 81 SER A N 1
ATOM 606 C CA . SER A 1 81 ? -5.275 5.925 -7.930 1.00 93.88 81 SER A CA 1
ATOM 607 C C . SER A 1 81 ? -5.928 4.545 -7.851 1.00 93.88 81 SER A C 1
ATOM 609 O O . SER A 1 81 ? -6.757 4.305 -6.979 1.00 93.88 81 SER A O 1
ATOM 611 N N . ASP A 1 82 ? -5.478 3.612 -8.694 1.00 93.75 82 ASP A N 1
ATOM 612 C CA . ASP A 1 82 ? -5.995 2.239 -8.719 1.00 93.75 82 ASP A CA 1
ATOM 613 C C . ASP A 1 82 ? -5.778 1.528 -7.373 1.00 93.75 82 ASP A C 1
ATOM 615 O O . ASP A 1 82 ? -6.645 0.803 -6.881 1.00 93.75 82 ASP A O 1
ATOM 619 N N . VAL A 1 83 ? -4.617 1.745 -6.746 1.00 94.75 83 VAL A N 1
ATOM 620 C CA . VAL A 1 83 ? -4.308 1.157 -5.438 1.00 94.75 83 VAL A CA 1
ATOM 621 C C . VAL A 1 83 ? -5.168 1.783 -4.346 1.00 94.75 83 VAL A C 1
ATOM 623 O O . VAL A 1 83 ? -5.718 1.043 -3.536 1.00 94.75 83 VAL A O 1
ATOM 626 N N . GLU A 1 84 ? -5.337 3.108 -4.331 1.00 96.56 84 GLU A N 1
ATOM 627 C CA . GLU A 1 84 ? -6.206 3.795 -3.366 1.00 96.56 84 GLU A CA 1
ATOM 628 C C . GLU A 1 84 ? -7.647 3.274 -3.404 1.00 96.56 84 GLU A C 1
ATOM 630 O O . GLU A 1 84 ? -8.254 3.076 -2.349 1.00 96.56 84 GLU A O 1
ATOM 635 N N . GLU A 1 85 ? -8.180 3.013 -4.598 1.00 96.62 85 GLU A N 1
ATOM 636 C CA . GLU A 1 85 ? -9.514 2.433 -4.784 1.00 96.62 85 GLU A CA 1
ATOM 637 C C . GLU A 1 85 ? -9.602 0.984 -4.284 1.00 96.62 85 GLU A C 1
ATOM 639 O O . GLU A 1 85 ? -10.640 0.561 -3.771 1.00 96.62 85 GLU A O 1
ATOM 644 N N . ALA A 1 86 ? -8.507 0.226 -4.376 1.00 95.75 86 ALA A N 1
ATOM 645 C CA . ALA A 1 86 ? -8.435 -1.154 -3.908 1.00 95.75 86 ALA A CA 1
ATOM 646 C C . ALA A 1 86 ? -8.236 -1.287 -2.384 1.00 95.75 86 ALA A C 1
ATOM 648 O O . ALA A 1 86 ? -8.587 -2.330 -1.820 1.00 95.75 86 ALA A O 1
ATOM 649 N N . VAL A 1 87 ? -7.709 -0.258 -1.701 1.00 96.38 87 VAL A N 1
ATOM 650 C CA . VAL A 1 87 ? -7.385 -0.302 -0.258 1.00 96.38 87 VAL A CA 1
ATOM 651 C C . VAL A 1 87 ? -8.549 -0.799 0.610 1.00 96.38 87 VAL A C 1
ATOM 653 O O . VAL A 1 87 ? -8.320 -1.711 1.406 1.00 96.38 87 VAL A O 1
ATOM 656 N N . PRO A 1 88 ? -9.794 -0.298 0.479 1.00 95.81 88 PRO A N 1
ATOM 657 C CA . PRO A 1 88 ? -10.896 -0.766 1.322 1.00 95.81 88 PRO A CA 1
ATOM 658 C C . PRO A 1 88 ? -11.213 -2.254 1.127 1.00 95.81 88 PRO A C 1
ATOM 660 O O . PRO A 1 88 ? -11.596 -2.942 2.073 1.00 95.81 88 PRO A O 1
ATOM 663 N N . GLY A 1 89 ? -11.056 -2.765 -0.098 1.00 95.88 89 GLY A N 1
ATOM 664 C CA . GLY A 1 89 ? -11.222 -4.187 -0.399 1.00 95.88 89 GLY A CA 1
ATOM 665 C C . GLY A 1 89 ? -10.122 -5.029 0.242 1.00 95.88 89 GLY A C 1
ATOM 666 O O . GLY A 1 89 ? -10.415 -6.021 0.908 1.00 95.88 89 GLY A O 1
ATOM 667 N N . LEU A 1 90 ? -8.867 -4.593 0.106 1.00 93.62 90 LEU A N 1
ATOM 668 C CA . LEU A 1 90 ? -7.718 -5.243 0.732 1.00 93.62 90 LEU A CA 1
ATOM 669 C C . LEU A 1 90 ? -7.842 -5.269 2.262 1.00 93.62 90 LEU A C 1
ATOM 671 O O . LEU A 1 90 ? -7.657 -6.318 2.868 1.00 93.62 90 LEU A O 1
ATOM 675 N N . ALA A 1 91 ? -8.217 -4.150 2.882 1.00 94.69 91 ALA A N 1
ATOM 676 C CA . ALA A 1 91 ? -8.365 -4.046 4.332 1.00 94.69 91 ALA A CA 1
ATOM 677 C C . ALA A 1 91 ? -9.387 -5.054 4.887 1.00 94.69 91 ALA A C 1
ATOM 679 O O . ALA A 1 91 ? -9.130 -5.697 5.901 1.00 94.69 91 ALA A O 1
ATOM 680 N N . LYS A 1 92 ? -10.510 -5.262 4.184 1.00 95.69 92 LYS A N 1
ATOM 681 C CA . LYS A 1 92 ? -11.505 -6.289 4.542 1.00 95.69 92 LYS A CA 1
ATOM 682 C C . LYS A 1 92 ? -10.954 -7.707 4.430 1.00 95.69 92 LYS A C 1
ATOM 684 O O . LYS A 1 92 ? -11.277 -8.553 5.256 1.00 95.69 92 LYS A O 1
ATOM 689 N N . ILE A 1 93 ? -10.145 -7.980 3.406 1.00 93.56 93 ILE A N 1
ATOM 690 C CA . ILE A 1 93 ? -9.502 -9.289 3.247 1.00 93.56 93 ILE A CA 1
ATOM 691 C C . ILE A 1 93 ? -8.572 -9.547 4.434 1.00 93.56 93 ILE A C 1
ATOM 693 O O . ILE A 1 93 ? -8.676 -10.600 5.053 1.00 93.56 93 ILE A O 1
ATOM 697 N N . ILE A 1 94 ? -7.720 -8.581 4.784 1.00 92.06 94 ILE A N 1
ATOM 698 C CA . ILE A 1 94 ? -6.798 -8.692 5.923 1.00 92.06 94 ILE A CA 1
ATOM 699 C C . ILE A 1 94 ? -7.570 -8.955 7.220 1.00 92.06 94 ILE A C 1
ATOM 701 O O . ILE A 1 94 ? -7.225 -9.882 7.945 1.00 92.06 94 ILE A O 1
ATOM 705 N N . ASP A 1 95 ? -8.648 -8.208 7.475 1.00 93.38 95 ASP A N 1
ATOM 706 C CA . ASP A 1 95 ? -9.496 -8.383 8.662 1.00 93.38 95 ASP A CA 1
ATOM 707 C C . ASP A 1 95 ? -10.074 -9.799 8.777 1.00 93.38 95 ASP A C 1
ATOM 709 O O . ASP A 1 95 ? -10.043 -10.405 9.847 1.00 93.38 95 ASP A O 1
ATOM 713 N N . ASN A 1 96 ? -10.551 -10.354 7.660 1.00 92.81 96 ASN A N 1
ATOM 714 C CA . ASN A 1 96 ? -11.109 -11.704 7.624 1.00 92.81 96 ASN A CA 1
ATOM 715 C C . ASN A 1 96 ? -10.073 -12.776 7.990 1.00 92.81 96 ASN A C 1
ATOM 717 O O . ASN A 1 96 ? -10.425 -13.749 8.649 1.00 92.81 96 ASN A O 1
ATOM 721 N N . TYR A 1 97 ? -8.813 -12.605 7.576 1.00 87.50 97 TYR A N 1
ATOM 722 C CA . TYR A 1 97 ? -7.731 -13.536 7.917 1.00 87.50 97 TYR A CA 1
ATOM 723 C C . TYR A 1 97 ? -7.123 -13.272 9.299 1.00 87.50 97 TYR A C 1
ATOM 725 O O . TYR A 1 97 ? -6.610 -14.201 9.907 1.00 87.50 97 TYR A O 1
ATOM 733 N N . ALA A 1 98 ? -7.183 -12.041 9.814 1.00 82.44 98 ALA A N 1
ATOM 734 C CA . ALA A 1 98 ? -6.681 -11.697 11.146 1.00 82.44 98 ALA A CA 1
ATOM 735 C C . ALA A 1 98 ? -7.605 -12.170 12.284 1.00 82.44 98 ALA A C 1
ATOM 737 O O . ALA A 1 98 ? -7.169 -12.283 13.427 1.00 82.44 98 ALA A O 1
ATOM 738 N N . LYS A 1 99 ? -8.887 -12.411 11.980 1.00 74.56 99 LYS A N 1
ATOM 739 C CA . LYS A 1 99 ? -9.902 -12.909 12.923 1.00 74.56 99 LYS A CA 1
ATOM 740 C C . LYS A 1 99 ? -10.048 -14.438 12.933 1.00 74.56 99 LYS A C 1
ATOM 742 O O . LYS A 1 99 ? -10.832 -14.941 13.739 1.00 74.56 99 LYS A O 1
ATOM 747 N N . GLY A 1 100 ? -9.365 -15.143 12.029 1.00 50.22 100 GLY A N 1
ATOM 748 C CA . GLY A 1 100 ? -9.336 -16.610 11.944 1.00 50.22 100 GLY A CA 1
ATOM 749 C C . GLY A 1 100 ? -8.134 -17.197 12.662 1.00 50.22 100 GLY A C 1
ATOM 750 O O . GLY A 1 100 ? -8.293 -18.308 13.211 1.00 50.22 100 GLY A O 1
#

pLDDT: mean 89.64, std 9.88, range [44.38, 97.06]

Radius of gyration: 15.12 Å; chains: 1; bounding box: 33×27×42 Å

Secondary structure (DSSP, 8-state):
--SPPTTHHHHHHHHHHHHHHHHHHHHHHHHHHHT-HHHHHHHTHHHHHHHHHHHHHHHHHT---HHHHHHHHHHHHHHHHHHHHHHHHHHHHHHHHHT-